Protein AF-A0A0G1TH80-F1 (afdb_monomer)

Solvent-accessible surface area (backbone atoms only — not comparable to full-atom values): 8002 Å² total; per-residue (Å²): 112,68,64,60,54,50,52,51,60,77,39,42,67,62,55,50,50,51,50,53,53,51,49,53,50,52,52,50,50,44,53,54,51,48,51,40,54,69,73,63,42,93,62,44,66,66,45,33,55,50,11,53,50,26,40,54,51,18,51,54,43,46,56,58,58,46,47,45,59,54,33,56,75,72,70,56,86,52,72,67,44,53,51,49,53,75,45,31,64,62,50,50,45,48,22,39,55,25,39,50,38,13,43,43,51,66,39,52,70,84,39,62,95,48,56,86,78,52,64,67,70,55,48,53,49,49,55,50,49,54,55,39,48,56,53,42,58,61,67,34,74,77,44,63,79,75,110

Secondary structure (DSSP, 8-state):
-HHHHHHHHHTHHHHHHHHHHHHHHHHHHHHHHHHHHHHT-TTHHHHHHHHHHHHHHHHHHHHHHHHHHHHHHTT---HHHHHHHHHHHHHHHHHHHHHHHHHIIIIITT-GGGTTTS-HHHHHHHHHHHHHHHHHHHTSHHHHTT-

Structure (mmCIF, N/CA/C/O backbone):
data_AF-A0A0G1TH80-F1
#
_entry.id   AF-A0A0G1TH80-F1
#
loop_
_atom_site.group_PDB
_atom_site.id
_atom_site.type_symbol
_atom_site.label_atom_id
_atom_site.label_alt_id
_atom_site.label_comp_id
_atom_site.label_asym_id
_atom_site.label_entity_id
_atom_site.label_seq_id
_atom_site.pdbx_PDB_ins_code
_atom_site.Cartn_x
_atom_site.Cartn_y
_atom_site.Cartn_z
_atom_site.occupancy
_atom_site.B_iso_or_equiv
_atom_site.auth_seq_id
_atom_site.auth_comp_id
_atom_site.auth_asym_id
_atom_site.auth_atom_id
_atom_site.pdbx_PDB_model_num
ATOM 1 N N . MET A 1 1 ? -25.069 3.910 12.073 1.00 63.81 1 MET A N 1
ATOM 2 C CA . MET A 1 1 ? -23.598 3.703 12.154 1.00 63.81 1 MET A CA 1
ATOM 3 C C . MET A 1 1 ? -23.215 2.652 13.195 1.00 63.81 1 MET A C 1
ATOM 5 O O . MET A 1 1 ? -22.230 1.946 13.002 1.00 63.81 1 MET A O 1
ATOM 9 N N . ASP A 1 2 ? -24.003 2.517 14.261 1.00 80.38 2 ASP A N 1
ATOM 10 C CA . ASP A 1 2 ? -23.794 1.518 15.314 1.00 80.38 2 ASP A CA 1
ATOM 11 C C . ASP A 1 2 ? -23.883 0.078 14.803 1.00 80.38 2 ASP A C 1
ATOM 13 O O . ASP A 1 2 ? -23.069 -0.757 15.197 1.00 80.38 2 ASP A O 1
ATOM 17 N N . ASP A 1 3 ? -24.777 -0.186 13.850 1.00 85.00 3 ASP A N 1
ATOM 18 C CA . ASP A 1 3 ? -24.918 -1.512 13.240 1.00 85.00 3 ASP A CA 1
ATOM 19 C C . ASP A 1 3 ? -23.695 -1.895 12.407 1.00 85.00 3 ASP A C 1
ATOM 21 O O . ASP A 1 3 ? -23.184 -3.001 12.537 1.00 85.00 3 ASP A O 1
ATOM 25 N N . LEU A 1 4 ? -23.145 -0.959 11.624 1.00 83.19 4 LEU A N 1
ATOM 26 C CA . LEU A 1 4 ? -21.946 -1.200 10.813 1.00 83.19 4 LEU A CA 1
ATOM 27 C C . LEU A 1 4 ? -20.729 -1.500 11.697 1.00 83.19 4 LEU A C 1
ATOM 29 O O . LEU A 1 4 ? -19.961 -2.418 11.414 1.00 83.19 4 LEU A O 1
ATOM 33 N N . PHE A 1 5 ? -20.586 -0.774 12.808 1.00 85.12 5 PHE A N 1
ATOM 34 C CA . PHE A 1 5 ? -19.546 -1.035 13.800 1.00 85.12 5 PHE A CA 1
ATOM 35 C C . PHE A 1 5 ? -19.702 -2.423 14.443 1.00 85.12 5 PHE A C 1
ATOM 37 O O . PHE A 1 5 ? -18.729 -3.174 14.524 1.00 85.12 5 PHE A O 1
ATOM 44 N N . ARG A 1 6 ? -20.925 -2.802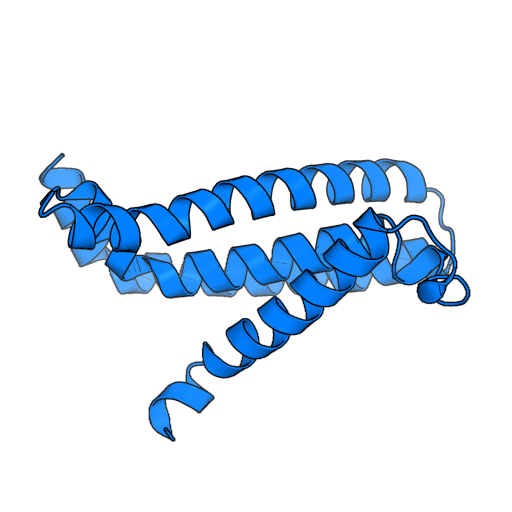 14.843 1.00 87.50 6 ARG A N 1
ATOM 45 C CA . ARG A 1 6 ? -21.221 -4.127 15.414 1.00 87.50 6 ARG A CA 1
ATOM 46 C C . ARG A 1 6 ? -20.957 -5.256 14.418 1.00 87.50 6 ARG A C 1
ATOM 48 O O . ARG A 1 6 ? -20.270 -6.213 14.768 1.00 87.50 6 ARG A O 1
ATOM 55 N N . ILE A 1 7 ? -21.435 -5.126 13.180 1.00 87.81 7 ILE A N 1
ATOM 56 C CA . ILE A 1 7 ? -21.242 -6.114 12.107 1.00 87.81 7 ILE A CA 1
ATOM 57 C C . ILE A 1 7 ? -19.754 -6.305 11.814 1.00 87.81 7 ILE A C 1
ATOM 59 O O . ILE A 1 7 ? -19.290 -7.442 11.706 1.00 87.81 7 ILE A O 1
ATOM 63 N N . ALA A 1 8 ? -18.994 -5.214 11.708 1.00 84.94 8 ALA A N 1
ATOM 64 C CA . ALA A 1 8 ? -17.575 -5.287 11.391 1.00 84.94 8 ALA A CA 1
ATOM 65 C C . ALA A 1 8 ? -16.746 -5.907 12.529 1.00 84.94 8 ALA A C 1
ATOM 67 O O . ALA A 1 8 ? -15.802 -6.649 12.262 1.00 84.94 8 ALA A O 1
ATOM 68 N N . ILE A 1 9 ? -17.116 -5.673 13.792 1.00 88.19 9 ILE A N 1
ATOM 69 C CA . ILE A 1 9 ? -16.490 -6.348 14.939 1.00 88.19 9 ILE A CA 1
ATOM 70 C C . ILE A 1 9 ? -16.845 -7.835 14.963 1.00 88.19 9 ILE A C 1
ATOM 72 O O . ILE A 1 9 ? -15.950 -8.667 15.128 1.00 88.19 9 ILE A O 1
ATOM 76 N N . ALA A 1 10 ? -18.120 -8.177 14.765 1.00 91.06 10 ALA A N 1
ATOM 77 C CA . ALA A 1 10 ? -18.582 -9.563 14.747 1.00 91.06 10 ALA A CA 1
ATOM 78 C C . ALA A 1 10 ? -17.898 -10.381 13.637 1.00 91.06 10 ALA A C 1
ATOM 80 O O . ALA A 1 10 ? -17.554 -11.541 13.837 1.00 91.06 10 ALA A O 1
ATOM 81 N N . ASN A 1 11 ? -17.630 -9.755 12.488 1.00 92.81 11 ASN A N 1
ATOM 82 C CA . ASN A 1 11 ? -16.998 -10.392 11.333 1.00 92.81 11 ASN A CA 1
ATOM 83 C C . ASN A 1 11 ? -15.496 -10.091 11.202 1.00 92.81 11 ASN A C 1
ATOM 85 O O . ASN A 1 11 ? -14.928 -10.311 10.131 1.00 92.81 11 ASN A O 1
ATOM 89 N N . ARG A 1 12 ? -14.826 -9.621 12.265 1.00 90.00 12 ARG A N 1
ATOM 90 C CA . ARG A 1 12 ? -13.417 -9.189 12.196 1.00 90.00 12 ARG A CA 1
ATOM 91 C C . ARG A 1 12 ? -12.494 -10.231 11.559 1.00 90.00 12 ARG A C 1
ATOM 93 O O . ARG A 1 12 ? -11.658 -9.867 10.744 1.00 90.00 12 ARG A O 1
ATOM 100 N N . GLY A 1 13 ? -12.673 -11.513 11.896 1.00 89.50 13 GLY A N 1
ATOM 101 C CA . GLY A 1 13 ? -11.848 -12.608 11.376 1.00 89.50 13 GLY A CA 1
ATOM 102 C C . GLY A 1 13 ? -11.994 -12.756 9.865 1.00 89.50 13 GLY A C 1
ATOM 103 O O . GLY A 1 13 ? -11.004 -12.716 9.148 1.00 89.50 13 GLY A O 1
ATOM 104 N N . ARG A 1 14 ? -13.237 -12.772 9.368 1.00 92.81 14 ARG A N 1
ATOM 105 C CA . ARG A 1 14 ? -13.529 -12.849 7.928 1.00 92.81 14 ARG A CA 1
ATOM 106 C C . ARG A 1 14 ? -12.962 -11.662 7.151 1.00 92.81 14 ARG A C 1
ATOM 108 O O . ARG A 1 14 ? -12.437 -11.844 6.061 1.00 92.81 14 ARG A O 1
ATOM 115 N N . ILE A 1 15 ? -13.046 -10.453 7.712 1.00 92.31 15 ILE A N 1
ATOM 116 C CA . ILE A 1 15 ? -12.477 -9.246 7.091 1.00 92.31 15 ILE A CA 1
ATOM 117 C C . ILE A 1 15 ? -10.948 -9.357 7.016 1.00 92.31 15 ILE A C 1
ATOM 119 O O . ILE A 1 15 ? -10.348 -9.023 5.999 1.00 92.31 15 ILE A O 1
ATOM 123 N N . ILE A 1 16 ? -10.311 -9.853 8.076 1.00 92.50 16 ILE A N 1
ATOM 124 C CA . ILE A 1 16 ? -8.864 -10.093 8.113 1.00 92.50 16 ILE A CA 1
ATOM 125 C C . ILE A 1 16 ? -8.451 -11.140 7.075 1.00 92.50 16 ILE A C 1
ATOM 127 O O . ILE A 1 16 ? -7.469 -10.941 6.361 1.00 92.50 16 ILE A O 1
ATOM 131 N N . ASP A 1 17 ? -9.198 -12.233 6.961 1.00 92.25 17 ASP A N 1
ATOM 132 C CA . ASP A 1 17 ? -8.906 -13.280 5.985 1.00 92.25 17 ASP A CA 1
ATOM 133 C C . ASP A 1 17 ? -9.094 -12.775 4.552 1.00 92.25 17 ASP A C 1
ATOM 135 O O . ASP A 1 17 ? -8.257 -13.049 3.693 1.00 92.25 17 ASP A O 1
ATOM 139 N N . PHE A 1 18 ? -10.113 -11.945 4.305 1.00 94.88 18 PHE A N 1
ATOM 140 C CA . PHE A 1 18 ? -10.267 -11.233 3.037 1.00 94.88 18 PHE A CA 1
ATOM 141 C C . PHE A 1 18 ? -9.023 -10.398 2.699 1.00 94.88 18 PHE A C 1
ATOM 143 O O . PHE A 1 18 ? -8.508 -10.493 1.586 1.00 94.88 18 PHE A O 1
ATOM 150 N N . PHE A 1 19 ? -8.487 -9.636 3.659 1.00 93.69 19 PHE A N 1
ATOM 151 C CA . PHE A 1 19 ? -7.244 -8.886 3.462 1.00 93.69 19 PHE A CA 1
ATOM 152 C C . PHE A 1 19 ? -6.063 -9.797 3.104 1.00 93.69 19 PHE A C 1
ATOM 154 O O . PHE A 1 19 ? -5.308 -9.473 2.194 1.00 93.69 19 PHE A O 1
ATOM 161 N N . LYS A 1 20 ? -5.908 -10.950 3.763 1.00 92.94 20 LYS A N 1
ATOM 162 C CA . LYS A 1 20 ? -4.822 -11.900 3.459 1.00 92.94 20 LYS A CA 1
ATOM 163 C C . LYS A 1 20 ? -4.913 -12.441 2.032 1.00 92.94 20 LYS A C 1
ATOM 165 O O . LYS A 1 20 ? -3.909 -12.449 1.323 1.00 92.94 20 LYS A O 1
ATOM 170 N N . TRP A 1 21 ? -6.108 -12.844 1.600 1.00 95.50 21 TRP A N 1
ATOM 171 C CA . TRP A 1 21 ? -6.347 -13.276 0.219 1.00 95.50 21 TRP A CA 1
ATOM 172 C C . TRP A 1 21 ? -6.064 -12.158 -0.780 1.00 95.50 21 TRP A C 1
ATOM 174 O O . TRP A 1 21 ? -5.411 -12.381 -1.799 1.00 95.50 21 TRP A O 1
ATOM 184 N N . PHE A 1 22 ? -6.489 -10.940 -0.455 1.00 94.81 22 PHE A N 1
ATOM 185 C CA . PHE A 1 22 ? -6.208 -9.763 -1.259 1.00 94.81 22 PHE A CA 1
ATOM 186 C C . PHE A 1 22 ? -4.701 -9.476 -1.375 1.00 94.81 22 PHE A C 1
ATOM 188 O O . PHE A 1 22 ? -4.219 -9.151 -2.458 1.00 94.81 22 PHE A O 1
ATOM 195 N N . TYR A 1 23 ? -3.925 -9.655 -0.302 1.00 94.94 23 TYR A N 1
ATOM 196 C CA . TYR A 1 23 ? -2.466 -9.503 -0.346 1.00 94.94 23 TYR A CA 1
ATOM 197 C C . TYR A 1 23 ? -1.807 -10.541 -1.234 1.00 94.94 23 TYR A C 1
ATOM 199 O O . TYR A 1 23 ? -0.932 -10.194 -2.022 1.00 94.94 23 TYR A O 1
ATOM 207 N N . LEU A 1 24 ? -2.240 -11.797 -1.127 1.00 95.19 24 LEU A N 1
ATOM 208 C CA . LEU A 1 24 ? -1.737 -12.872 -1.970 1.00 95.19 24 LEU A CA 1
ATOM 209 C C . LEU A 1 24 ? -1.995 -12.558 -3.447 1.00 95.19 24 LEU A C 1
ATOM 211 O O . LEU A 1 24 ? -1.083 -12.669 -4.261 1.00 95.19 24 LEU A O 1
ATOM 215 N N . LEU A 1 25 ? -3.194 -12.073 -3.777 1.00 95.62 25 LEU A N 1
ATOM 216 C CA . LEU A 1 25 ? -3.518 -11.616 -5.125 1.00 95.62 25 LEU A CA 1
ATOM 217 C C . LEU A 1 25 ? -2.606 -10.466 -5.579 1.00 95.62 25 LEU A C 1
ATOM 219 O O . LEU A 1 25 ? -2.045 -10.540 -6.669 1.00 95.62 25 LEU A O 1
ATOM 223 N N . LEU A 1 26 ? -2.413 -9.428 -4.759 1.00 94.25 26 LEU A N 1
ATOM 224 C CA . LEU A 1 26 ? -1.530 -8.306 -5.104 1.00 94.25 26 LEU A CA 1
ATOM 225 C C . LEU A 1 26 ? -0.085 -8.754 -5.344 1.00 94.25 26 LEU A C 1
ATOM 227 O O . LEU A 1 26 ? 0.539 -8.299 -6.299 1.00 94.25 26 LEU A O 1
ATOM 231 N N . VAL A 1 27 ? 0.438 -9.660 -4.515 1.00 95.31 27 VAL A N 1
ATOM 232 C CA . VAL A 1 27 ? 1.783 -10.224 -4.691 1.00 95.31 27 VAL A CA 1
ATOM 233 C C . VAL A 1 27 ? 1.868 -11.028 -5.988 1.00 95.31 27 VAL A C 1
ATOM 235 O O . VAL A 1 27 ? 2.836 -10.877 -6.728 1.00 95.31 27 VAL A O 1
ATOM 238 N N . LEU A 1 28 ? 0.855 -11.833 -6.317 1.00 95.12 28 LEU A N 1
ATOM 239 C CA . LEU A 1 28 ? 0.822 -12.558 -7.588 1.00 95.12 28 LEU A CA 1
ATOM 240 C C . LEU A 1 28 ? 0.821 -11.605 -8.785 1.00 95.12 28 LEU A C 1
ATOM 242 O O . LEU A 1 28 ? 1.605 -11.802 -9.712 1.00 95.12 28 LEU A O 1
ATOM 246 N N . ILE A 1 29 ? -0.001 -10.550 -8.758 1.00 93.19 29 ILE A N 1
ATOM 247 C CA . ILE A 1 29 ? -0.022 -9.571 -9.849 1.00 93.19 29 ILE A CA 1
ATOM 248 C C . ILE A 1 29 ? 1.327 -8.855 -9.945 1.00 93.19 29 ILE A C 1
ATOM 250 O O . ILE A 1 29 ? 1.840 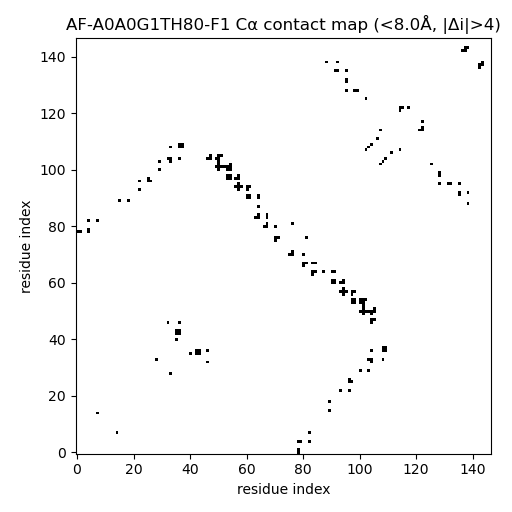-8.688 -11.047 1.00 93.19 29 ILE A O 1
ATOM 254 N N . LEU A 1 30 ? 1.938 -8.485 -8.817 1.00 94.12 30 LEU A N 1
ATOM 255 C CA . LEU A 1 30 ? 3.267 -7.878 -8.785 1.00 94.12 30 LEU A CA 1
ATOM 256 C C . LEU A 1 30 ? 4.317 -8.764 -9.468 1.00 94.12 30 LEU A C 1
ATOM 258 O O . LEU A 1 30 ? 5.101 -8.266 -10.272 1.00 94.12 30 LEU A O 1
ATOM 262 N N . LEU A 1 31 ? 4.323 -10.067 -9.175 1.00 93.94 31 LEU A N 1
ATOM 263 C CA . LEU A 1 31 ? 5.273 -11.016 -9.758 1.00 93.94 31 LEU A CA 1
ATOM 264 C C . LEU A 1 31 ? 5.029 -11.220 -11.260 1.00 93.94 31 LEU A C 1
ATOM 266 O O . LEU A 1 31 ? 5.967 -11.135 -12.053 1.00 93.94 31 LEU A O 1
ATOM 270 N N . VAL A 1 32 ? 3.776 -11.451 -11.663 1.00 92.06 32 VAL A N 1
ATOM 271 C CA . VAL A 1 32 ? 3.409 -11.692 -13.068 1.00 92.06 32 VAL A CA 1
ATOM 272 C C . VAL A 1 32 ? 3.612 -10.435 -13.914 1.00 92.06 32 VAL A C 1
ATOM 274 O O . VAL A 1 32 ? 4.267 -10.489 -14.955 1.00 92.06 32 VAL A O 1
ATOM 277 N N . GLY A 1 33 ? 3.106 -9.290 -13.457 1.00 90.50 33 GLY A N 1
ATOM 278 C CA . GLY A 1 33 ? 3.266 -8.018 -14.157 1.00 90.50 33 GLY A CA 1
ATOM 279 C C . GLY A 1 33 ? 4.712 -7.530 -14.139 1.00 90.50 33 GLY A C 1
ATOM 280 O O . GLY A 1 33 ? 5.199 -7.033 -15.149 1.00 90.50 33 GLY A O 1
ATOM 281 N N . GLY A 1 34 ? 5.448 -7.758 -13.048 1.00 89.81 34 GLY A N 1
ATOM 282 C CA . GLY A 1 34 ? 6.874 -7.446 -12.976 1.00 89.81 34 GLY A CA 1
ATOM 283 C C . GLY A 1 34 ? 7.699 -8.240 -13.990 1.00 89.81 34 GLY A C 1
ATOM 284 O O . GLY A 1 34 ? 8.534 -7.662 -14.685 1.00 89.81 34 GLY A O 1
ATOM 285 N N . ARG A 1 35 ? 7.407 -9.540 -14.148 1.00 90.75 35 ARG A N 1
ATOM 286 C CA . ARG A 1 35 ? 7.982 -10.376 -15.212 1.00 90.75 35 ARG A CA 1
ATOM 287 C C . ARG A 1 35 ? 7.668 -9.802 -16.594 1.00 90.75 35 ARG A C 1
ATOM 289 O O . ARG A 1 35 ? 8.578 -9.660 -17.402 1.00 90.75 35 ARG A O 1
ATOM 296 N N . SER A 1 36 ? 6.410 -9.452 -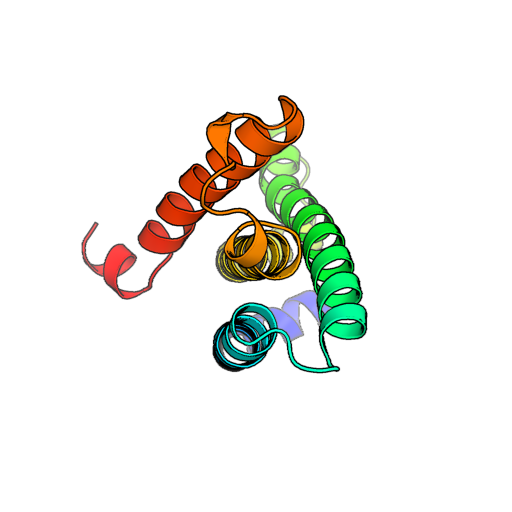16.852 1.00 88.94 36 SER A N 1
ATOM 297 C CA . SER A 1 36 ? 5.990 -8.930 -18.157 1.00 88.94 36 SER A CA 1
ATOM 298 C C . SER A 1 36 ? 6.678 -7.606 -18.520 1.00 88.94 36 SER A C 1
ATOM 300 O O . SER A 1 36 ? 7.142 -7.424 -19.645 1.00 88.94 36 SER A O 1
ATOM 302 N N . ILE A 1 37 ? 6.851 -6.710 -17.542 1.00 86.62 37 ILE A N 1
ATOM 303 C CA . ILE A 1 37 ? 7.594 -5.452 -17.715 1.00 86.62 37 ILE A CA 1
ATOM 304 C C . ILE A 1 37 ? 9.078 -5.713 -17.990 1.00 86.62 37 ILE A C 1
ATOM 306 O O . ILE A 1 37 ? 9.666 -5.047 -18.840 1.00 86.62 37 ILE A O 1
ATOM 310 N N . TYR A 1 38 ? 9.685 -6.679 -17.296 1.00 86.94 38 TYR A N 1
ATOM 311 C CA . TYR A 1 38 ? 11.093 -7.025 -17.484 1.00 86.94 38 TYR A CA 1
ATOM 312 C C . TYR A 1 38 ? 11.381 -7.543 -18.903 1.00 86.94 38 TYR A C 1
ATOM 314 O O . TYR A 1 38 ? 12.353 -7.115 -19.523 1.00 86.94 38 TYR A O 1
ATOM 322 N N . PHE A 1 39 ? 10.510 -8.404 -19.440 1.00 86.69 39 PHE A N 1
ATOM 323 C CA . PHE A 1 39 ? 10.636 -8.943 -20.802 1.00 86.69 39 PHE A CA 1
ATOM 324 C C . PHE A 1 39 ? 10.079 -8.021 -21.899 1.00 86.69 39 PHE A C 1
ATOM 326 O O . PHE A 1 39 ? 10.248 -8.318 -23.078 1.00 86.69 39 PHE A O 1
ATOM 333 N N . ARG A 1 40 ? 9.512 -6.863 -21.524 1.00 79.25 40 ARG A N 1
ATOM 334 C CA . ARG A 1 40 ? 8.922 -5.860 -22.429 1.00 79.25 40 ARG A CA 1
ATOM 335 C C . ARG A 1 40 ? 7.823 -6.427 -23.332 1.00 79.25 40 ARG A C 1
ATOM 337 O O . ARG A 1 40 ? 7.760 -6.095 -24.515 1.00 79.25 40 ARG A O 1
ATOM 344 N N . ASP A 1 41 ? 6.945 -7.250 -22.767 1.00 78.69 41 ASP A N 1
ATOM 345 C CA . ASP A 1 41 ? 5.794 -7.769 -23.507 1.00 78.69 41 ASP A CA 1
ATOM 346 C C . ASP A 1 41 ? 4.810 -6.637 -23.879 1.00 78.69 41 ASP A C 1
ATOM 348 O O . ASP A 1 41 ? 4.798 -5.559 -23.274 1.00 78.69 41 ASP A O 1
ATOM 352 N N . GLU A 1 42 ? 3.904 -6.905 -24.825 1.00 72.00 42 GLU A N 1
ATOM 353 C CA . GLU A 1 42 ? 2.880 -5.959 -25.317 1.00 72.00 42 GLU A CA 1
ATOM 354 C C . GLU A 1 42 ? 1.975 -5.369 -24.212 1.00 72.00 42 GLU A C 1
ATOM 356 O O . GLU A 1 42 ? 1.345 -4.326 -24.395 1.00 72.00 42 GLU A O 1
ATOM 361 N N . GLN A 1 43 ? 1.936 -5.990 -23.028 1.00 71.75 43 GLN A N 1
ATOM 362 C CA . GLN A 1 43 ? 1.142 -5.550 -21.875 1.00 71.75 43 GLN A CA 1
ATOM 363 C C . GLN A 1 43 ? 1.756 -4.380 -21.087 1.00 71.75 43 GLN A C 1
ATOM 365 O O . GLN A 1 43 ? 1.230 -3.983 -20.046 1.00 71.75 43 GLN A O 1
ATOM 370 N N . PHE A 1 44 ? 2.843 -3.783 -21.567 1.00 72.62 44 PHE A N 1
ATOM 371 C CA . PHE A 1 44 ? 3.532 -2.702 -20.869 1.00 72.62 44 PHE A CA 1
ATOM 372 C C . PHE A 1 44 ? 2.630 -1.493 -20.529 1.00 72.62 44 PHE A C 1
ATOM 374 O O . PHE A 1 44 ? 2.585 -1.039 -19.383 1.00 72.62 44 PHE A O 1
ATOM 381 N N . THR A 1 45 ? 1.867 -0.988 -21.502 1.00 79.38 45 THR A N 1
ATOM 382 C CA . THR A 1 45 ? 1.007 0.200 -21.339 1.00 79.38 45 THR A CA 1
ATOM 383 C C . THR A 1 45 ? -0.100 0.034 -20.285 1.00 79.38 45 THR A C 1
ATOM 385 O O . THR A 1 45 ? -0.224 0.911 -19.421 1.00 79.38 45 THR A O 1
ATOM 388 N N . PRO A 1 46 ? -0.909 -1.047 -20.289 1.00 87.19 46 PRO A N 1
ATOM 389 C CA . PRO A 1 46 ? -1.933 -1.229 -19.259 1.00 87.19 46 PRO A CA 1
ATOM 390 C C . PRO A 1 46 ? -1.333 -1.435 -17.859 1.00 87.19 46 PRO A C 1
ATOM 392 O O . PRO A 1 46 ? -1.883 -0.922 -16.881 1.00 87.19 46 PRO A O 1
ATOM 395 N N . LEU A 1 47 ? -0.179 -2.103 -17.744 1.00 89.25 47 LEU A N 1
ATOM 396 C CA . LEU A 1 47 ? 0.503 -2.289 -16.457 1.00 89.25 47 LEU A CA 1
ATOM 397 C C . LEU A 1 47 ? 1.004 -0.963 -15.877 1.00 89.25 47 LEU A C 1
ATOM 399 O O . LEU A 1 47 ? 0.861 -0.726 -14.676 1.00 89.25 47 LEU A O 1
ATOM 403 N N . TYR A 1 48 ? 1.510 -0.058 -16.717 1.00 90.12 48 TYR A N 1
ATOM 404 C CA . TYR A 1 48 ? 1.886 1.285 -16.282 1.00 90.12 48 TYR A CA 1
ATOM 405 C C . TYR A 1 48 ? 0.693 2.048 -15.686 1.00 90.12 48 TYR A C 1
ATOM 407 O O . TYR A 1 48 ? 0.786 2.581 -14.577 1.00 90.12 48 TYR A O 1
ATOM 415 N N . GLN A 1 49 ? -0.452 2.071 -16.382 1.00 92.81 49 GLN A N 1
ATOM 416 C CA . GLN A 1 49 ? -1.659 2.750 -15.890 1.00 92.81 49 GLN A CA 1
ATOM 417 C C . GLN A 1 49 ? -2.138 2.162 -14.562 1.00 92.81 49 GLN A C 1
ATOM 419 O O . GLN A 1 49 ? -2.495 2.902 -13.640 1.00 92.81 49 GLN A O 1
ATOM 424 N N . TRP A 1 50 ? -2.099 0.838 -14.435 1.00 94.00 50 TRP A N 1
ATOM 425 C CA . TRP A 1 50 ? -2.432 0.166 -13.187 1.00 94.00 50 TRP A CA 1
ATOM 426 C C . TRP A 1 50 ? -1.459 0.538 -12.059 1.00 94.00 50 TRP A C 1
ATOM 428 O O . TRP A 1 50 ? -1.893 0.831 -10.943 1.00 94.00 50 TRP A O 1
ATOM 438 N N . GLY A 1 51 ? -0.163 0.657 -12.358 1.00 95.12 51 GLY A N 1
ATOM 439 C CA . GLY A 1 51 ? 0.846 1.175 -11.433 1.00 95.12 51 GLY A CA 1
ATOM 440 C C . GLY A 1 51 ? 0.539 2.595 -10.941 1.00 95.12 51 GLY A C 1
ATOM 441 O O . GLY A 1 51 ? 0.652 2.875 -9.746 1.00 95.12 51 GLY A O 1
ATOM 442 N N . VAL A 1 52 ? 0.085 3.501 -11.814 1.00 95.75 52 VAL A N 1
ATOM 443 C CA . VAL A 1 52 ? -0.341 4.863 -11.424 1.00 95.75 52 VAL A CA 1
ATOM 444 C C . VAL A 1 52 ? -1.534 4.815 -10.465 1.00 95.75 52 VAL A C 1
ATOM 446 O O . VAL A 1 52 ? -1.530 5.502 -9.439 1.00 95.75 52 VAL A O 1
ATOM 449 N N . TRP A 1 53 ? -2.537 3.985 -10.756 1.00 97.31 53 TRP A N 1
ATOM 450 C CA . TRP A 1 53 ? -3.687 3.795 -9.869 1.00 97.31 53 TRP A CA 1
ATOM 451 C C . TRP A 1 53 ? -3.286 3.236 -8.508 1.00 97.31 53 TRP A C 1
ATOM 453 O O . TRP A 1 53 ? -3.753 3.747 -7.489 1.00 97.31 53 TRP A O 1
ATOM 463 N N . CYS A 1 54 ? -2.368 2.270 -8.470 1.00 97.44 54 CYS A N 1
ATOM 464 C CA . CYS A 1 54 ? -1.820 1.744 -7.222 1.00 97.44 54 CYS A CA 1
ATOM 465 C C . CYS A 1 54 ? -1.202 2.857 -6.365 1.00 97.44 54 CYS A C 1
ATOM 467 O O . CYS A 1 54 ? -1.464 2.918 -5.167 1.00 97.44 54 CYS A O 1
ATOM 469 N N . GLY A 1 55 ? -0.464 3.794 -6.970 1.00 97.00 55 GLY A N 1
ATOM 470 C CA . GLY A 1 55 ? 0.116 4.934 -6.250 1.00 97.00 55 GLY A CA 1
ATOM 471 C C . GLY A 1 55 ? -0.945 5.848 -5.631 1.00 97.00 55 GLY A C 1
ATOM 472 O O . GLY A 1 55 ? -0.837 6.241 -4.468 1.00 97.00 55 GLY A O 1
ATOM 473 N N . ARG A 1 56 ? -2.023 6.133 -6.372 1.00 98.00 56 ARG A N 1
ATOM 474 C CA . ARG A 1 56 ? -3.158 6.932 -5.874 1.00 98.00 56 ARG A CA 1
ATOM 475 C C . ARG A 1 56 ? -3.878 6.236 -4.721 1.00 98.00 56 ARG A C 1
ATOM 477 O O . ARG A 1 56 ? -4.163 6.869 -3.707 1.00 98.00 56 ARG A O 1
ATOM 484 N N . ILE A 1 57 ? -4.139 4.936 -4.857 1.00 98.06 57 ILE A N 1
ATOM 485 C CA . ILE A 1 57 ? -4.791 4.133 -3.816 1.00 98.06 57 ILE A CA 1
ATOM 486 C C . ILE A 1 57 ? -3.910 4.076 -2.563 1.00 98.06 57 ILE A C 1
ATOM 488 O O . ILE A 1 57 ? -4.413 4.309 -1.465 1.00 98.06 57 ILE A O 1
ATOM 492 N N . ALA A 1 58 ? -2.601 3.847 -2.711 1.00 97.88 58 ALA A N 1
ATOM 493 C CA . ALA A 1 58 ? -1.658 3.840 -1.594 1.00 97.88 58 ALA A CA 1
ATOM 494 C C . ALA A 1 58 ? -1.699 5.156 -0.806 1.00 97.88 58 ALA A C 1
ATOM 496 O O . ALA A 1 58 ? -1.765 5.126 0.421 1.00 97.88 58 ALA A O 1
ATOM 497 N N . LEU A 1 59 ? -1.726 6.301 -1.497 1.00 97.38 59 LEU A N 1
ATOM 498 C CA . LEU A 1 59 ? -1.809 7.616 -0.862 1.00 97.38 59 LEU A CA 1
ATOM 499 C C . LEU A 1 59 ? -3.119 7.801 -0.084 1.00 97.38 59 LEU A C 1
ATOM 501 O O . LEU A 1 59 ? -3.097 8.238 1.066 1.00 97.38 59 LEU A O 1
ATOM 505 N N . VAL A 1 60 ? -4.258 7.436 -0.680 1.00 98.06 60 VAL A N 1
ATOM 506 C CA . VAL A 1 60 ? -5.568 7.520 -0.012 1.00 98.06 60 VAL A CA 1
ATOM 507 C C . VAL A 1 60 ? -5.593 6.642 1.238 1.00 98.06 60 VAL A C 1
ATOM 509 O O . VAL A 1 60 ? -5.972 7.105 2.315 1.00 98.06 60 VAL A O 1
ATOM 512 N N . LE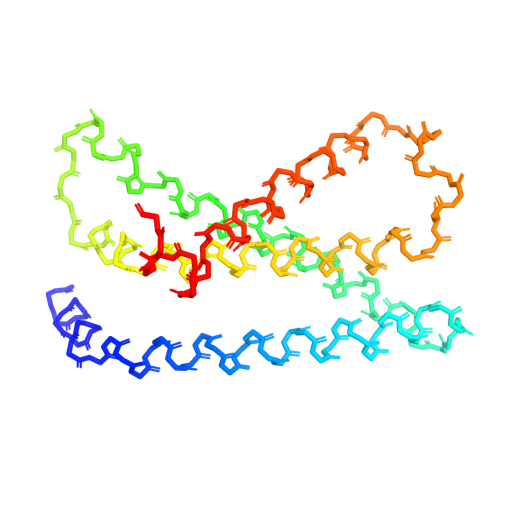U A 1 61 ? -5.145 5.390 1.123 1.00 97.44 61 LEU A N 1
ATOM 513 C CA . LEU A 1 61 ? -5.071 4.471 2.255 1.00 97.44 61 LEU A CA 1
ATOM 514 C C . LEU A 1 61 ? -4.108 4.987 3.331 1.00 97.44 61 LEU A C 1
ATOM 516 O O . LEU A 1 61 ? -4.437 4.919 4.514 1.00 97.44 61 LEU A O 1
ATOM 520 N N . TYR A 1 62 ? -2.970 5.567 2.945 1.00 96.50 62 TYR A N 1
ATOM 521 C CA . TYR A 1 62 ? -2.021 6.169 3.877 1.00 96.50 62 TYR A CA 1
ATOM 522 C C . TYR A 1 62 ? -2.680 7.293 4.680 1.00 96.50 62 TYR A C 1
ATOM 524 O O . TYR A 1 62 ? -2.672 7.243 5.911 1.00 96.50 62 TYR A O 1
ATOM 532 N N . CYS A 1 63 ? -3.364 8.230 4.017 1.00 96.88 63 CYS A N 1
ATOM 533 C CA . CYS A 1 63 ? -4.134 9.276 4.691 1.00 96.88 63 CYS A CA 1
ATOM 534 C C . CYS A 1 63 ? -5.161 8.689 5.672 1.00 96.88 63 CYS A C 1
ATOM 536 O O . CYS A 1 63 ? -5.238 9.135 6.816 1.00 96.88 63 CYS A O 1
ATOM 538 N N . ILE A 1 64 ? -5.888 7.636 5.278 1.00 96.19 64 ILE A N 1
ATOM 539 C CA . ILE A 1 64 ? -6.848 6.943 6.153 1.00 96.19 64 ILE A CA 1
ATOM 540 C C . ILE A 1 64 ? -6.160 6.371 7.402 1.00 96.19 64 ILE A C 1
ATOM 542 O O . ILE A 1 64 ? -6.702 6.491 8.503 1.00 96.19 64 ILE A O 1
ATOM 546 N N . THR A 1 65 ? -4.957 5.795 7.281 1.00 95.12 65 THR A N 1
ATOM 547 C CA . THR A 1 65 ? -4.227 5.248 8.443 1.00 95.12 65 THR A CA 1
ATOM 548 C C . THR A 1 65 ? -3.797 6.305 9.464 1.00 95.12 65 THR A C 1
ATOM 550 O O . THR A 1 65 ? -3.651 5.974 10.646 1.00 95.12 65 THR A O 1
ATOM 553 N N . LEU A 1 66 ? -3.640 7.567 9.048 1.00 94.81 66 LEU A N 1
ATOM 554 C CA . LEU A 1 66 ? -3.255 8.679 9.923 1.00 94.81 66 LEU A CA 1
ATOM 555 C C . LEU A 1 66 ? -4.429 9.207 10.759 1.00 94.81 66 LEU A C 1
ATOM 557 O O . LEU A 1 66 ? -4.225 9.630 11.903 1.00 94.81 66 LEU A O 1
ATOM 561 N N . ILE A 1 67 ? -5.658 9.135 10.229 1.00 94.19 67 ILE A N 1
ATOM 562 C CA . ILE A 1 67 ? -6.865 9.706 10.850 1.00 94.19 67 ILE A CA 1
ATOM 563 C C . ILE A 1 67 ? -7.012 9.293 12.325 1.00 94.19 67 ILE A C 1
ATOM 565 O O . ILE A 1 67 ? -7.135 10.186 13.165 1.00 94.19 67 ILE A O 1
ATOM 569 N N . PRO A 1 68 ? -6.947 8.000 12.716 1.00 91.06 68 PRO A N 1
ATOM 570 C CA . PRO A 1 68 ? -7.159 7.604 14.109 1.00 91.06 68 PRO A CA 1
ATOM 571 C C . PRO A 1 68 ? -6.097 8.122 15.083 1.00 91.06 68 PRO A C 1
ATOM 573 O O . PRO A 1 68 ? -6.347 8.142 16.291 1.00 91.06 68 PRO A O 1
ATOM 576 N N . GLY A 1 69 ? -4.899 8.449 14.586 1.00 90.00 69 GLY A N 1
ATOM 577 C CA . GLY A 1 69 ? -3.802 9.002 15.378 1.00 90.00 69 GLY A CA 1
ATOM 578 C C . GLY A 1 69 ? -3.997 10.490 15.648 1.00 90.00 69 GLY A C 1
ATOM 579 O O . GLY A 1 69 ? -3.864 10.923 16.791 1.00 90.00 69 GLY A O 1
ATOM 580 N N . ILE A 1 70 ? -4.378 11.247 14.617 1.00 93.31 70 ILE A N 1
ATOM 581 C CA . ILE A 1 70 ? -4.666 12.683 14.721 1.00 93.31 70 ILE A CA 1
ATOM 582 C C . ILE A 1 70 ? -5.900 12.907 15.600 1.00 93.31 70 ILE A C 1
ATOM 584 O O . ILE A 1 70 ? -5.843 13.665 16.565 1.00 93.31 70 ILE A O 1
ATOM 588 N N . THR A 1 71 ? -6.996 12.189 15.340 1.00 93.50 71 THR A N 1
ATOM 589 C CA . THR A 1 71 ? -8.255 12.364 16.086 1.00 93.50 71 THR A CA 1
ATOM 590 C C . THR A 1 71 ? -8.108 12.017 17.562 1.00 93.50 71 THR A C 1
ATOM 592 O O . THR A 1 71 ? -8.659 12.715 18.409 1.00 93.50 71 THR A O 1
ATOM 595 N N . LYS A 1 72 ? -7.281 11.013 17.895 1.00 89.81 72 LYS A N 1
ATOM 596 C CA . LYS A 1 72 ? -6.938 10.691 19.288 1.00 89.81 72 LYS A CA 1
ATOM 597 C C . LYS A 1 72 ? -6.242 11.860 19.992 1.00 89.81 72 LYS A C 1
ATOM 599 O O . LYS A 1 72 ? -6.549 12.114 21.150 1.00 89.81 72 LYS A O 1
ATOM 604 N N . ARG A 1 73 ? -5.319 12.557 19.318 1.00 92.88 73 ARG A N 1
ATOM 605 C CA . ARG A 1 73 ? -4.601 13.714 19.888 1.00 92.88 73 ARG A CA 1
ATOM 606 C C . ARG A 1 73 ? -5.508 14.926 20.088 1.00 92.88 73 ARG A C 1
ATOM 608 O O . ARG A 1 73 ? -5.296 15.680 21.024 1.00 92.88 73 ARG A O 1
ATOM 615 N N . LEU A 1 74 ? -6.529 15.074 19.247 1.00 93.88 74 LEU A N 1
ATOM 616 C CA . LEU A 1 74 ? -7.529 16.140 19.349 1.00 93.88 74 LEU A CA 1
ATOM 617 C C . LEU A 1 74 ? -8.676 15.817 20.325 1.00 93.88 74 LEU A C 1
ATOM 619 O O . LEU A 1 74 ? -9.609 16.601 20.443 1.00 93.88 74 LEU A O 1
ATOM 623 N N . GLY A 1 75 ? -8.655 14.655 20.989 1.00 91.88 75 GLY A N 1
ATOM 624 C CA . GLY A 1 75 ? -9.725 14.231 21.901 1.00 91.88 75 GLY A CA 1
ATOM 625 C C . GLY A 1 75 ? -11.037 13.829 21.211 1.00 91.88 75 GLY A C 1
ATOM 626 O O . GLY A 1 75 ? -12.035 13.588 21.886 1.00 91.88 75 GLY A O 1
ATOM 627 N N . ILE A 1 76 ? -11.054 13.706 19.880 1.00 91.94 76 ILE A N 1
ATOM 628 C CA . ILE A 1 76 ? -12.261 13.393 19.108 1.00 91.94 76 ILE A CA 1
ATOM 629 C C . ILE A 1 76 ? -12.519 11.883 19.150 1.00 91.94 76 ILE A C 1
ATOM 631 O O . ILE A 1 76 ? -11.751 11.084 18.601 1.00 91.94 76 ILE A O 1
ATOM 635 N N . GLN A 1 77 ? -13.634 11.484 19.762 1.00 85.81 77 GLN A N 1
ATOM 636 C CA . GLN A 1 77 ? -14.049 10.086 19.862 1.00 85.81 77 GLN A CA 1
ATOM 637 C C . GLN A 1 77 ? -15.220 9.799 18.923 1.00 85.81 77 GLN A C 1
ATOM 639 O O . GLN A 1 77 ? -16.352 10.198 19.169 1.00 85.81 77 GLN A O 1
ATOM 644 N N . HIS A 1 78 ? -14.945 9.076 17.837 1.00 87.88 78 HIS A N 1
ATOM 645 C CA . HIS A 1 78 ? -15.965 8.672 16.874 1.00 87.88 78 HIS A CA 1
ATOM 646 C C . HIS A 1 78 ? -15.812 7.189 16.514 1.00 87.88 78 HIS A C 1
ATOM 648 O O . HIS A 1 78 ? -14.694 6.681 16.349 1.00 87.88 78 HIS A O 1
ATOM 654 N N . LYS A 1 79 ? -16.936 6.473 16.378 1.00 87.69 79 LYS A N 1
ATOM 655 C CA . LYS A 1 79 ? -16.955 5.012 16.164 1.00 87.69 79 LYS A CA 1
ATOM 656 C C . LYS A 1 79 ? -16.253 4.606 14.865 1.00 87.69 79 LYS A C 1
ATOM 658 O O . LYS A 1 79 ? -15.531 3.612 14.850 1.00 87.69 79 LYS A O 1
ATOM 663 N N . LEU A 1 80 ? -16.354 5.428 13.816 1.00 88.56 80 LEU A N 1
ATOM 664 C CA .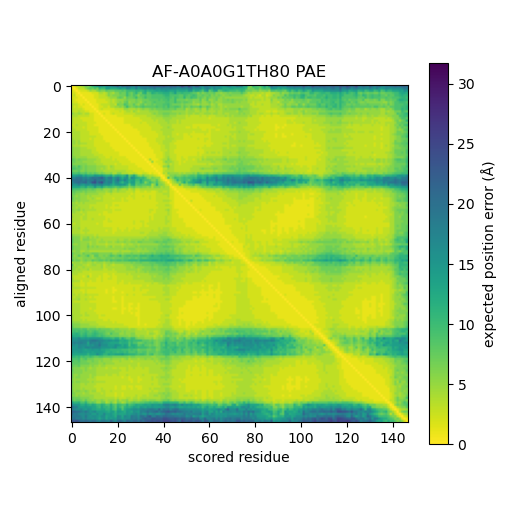 LEU A 1 80 ? -15.632 5.209 12.556 1.00 88.56 80 LEU A CA 1
ATOM 665 C C . LEU A 1 80 ? -14.105 5.197 12.748 1.00 88.56 80 LEU A C 1
ATOM 667 O O . LEU A 1 80 ? -13.424 4.328 12.217 1.00 88.56 80 LEU A O 1
ATOM 671 N N . PHE A 1 81 ? -13.553 6.112 13.552 1.00 91.00 81 PHE A N 1
ATOM 672 C CA . PHE A 1 81 ? -12.107 6.153 13.805 1.00 91.00 81 PHE A CA 1
ATOM 673 C C . PHE A 1 81 ? -11.644 4.963 14.644 1.00 91.00 81 PHE A C 1
ATOM 675 O O . PHE A 1 81 ? -10.529 4.474 14.461 1.00 91.00 81 PHE A O 1
ATOM 682 N N . SER A 1 82 ? -12.511 4.467 15.529 1.00 89.00 82 SER A N 1
ATOM 683 C CA . SER A 1 82 ? -12.271 3.229 16.275 1.00 89.00 82 SER A CA 1
ATOM 684 C C . SER A 1 82 ? -12.250 2.018 15.345 1.00 89.00 82 SER A C 1
ATOM 686 O O . SER A 1 82 ? -11.370 1.171 15.472 1.00 89.00 82 SER A O 1
ATOM 688 N N . LEU A 1 83 ? -13.143 1.974 14.353 1.00 91.00 83 LEU A N 1
ATOM 689 C CA . LEU A 1 83 ? -13.158 0.923 13.339 1.00 91.00 83 LEU A CA 1
ATOM 690 C C . LEU A 1 83 ? -11.880 0.927 12.490 1.00 91.00 83 LEU A C 1
ATOM 692 O O . LEU A 1 83 ? -11.223 -0.104 12.355 1.00 91.00 83 LEU A O 1
ATOM 696 N N . ILE A 1 84 ? -11.481 2.098 11.983 1.00 92.25 84 ILE A N 1
ATOM 697 C CA . ILE A 1 84 ? -10.229 2.249 11.228 1.00 92.25 84 ILE A CA 1
ATOM 698 C C . ILE A 1 84 ? -9.039 1.824 12.097 1.00 92.25 84 ILE A C 1
ATOM 700 O O . ILE A 1 84 ? -8.129 1.170 11.603 1.00 92.25 84 ILE A O 1
ATOM 704 N N . ARG A 1 85 ? -9.046 2.129 13.402 1.00 91.19 85 ARG A N 1
ATOM 705 C CA . ARG A 1 85 ? -7.984 1.714 14.331 1.00 91.19 85 ARG A CA 1
ATOM 706 C C . ARG A 1 85 ? -7.857 0.192 14.442 1.00 91.19 85 ARG A C 1
ATOM 708 O O . ARG A 1 85 ? -6.728 -0.289 14.463 1.00 91.19 85 ARG A O 1
ATOM 715 N N . ILE A 1 86 ? -8.972 -0.544 14.476 1.00 91.38 86 ILE A N 1
ATOM 716 C CA . ILE A 1 86 ? -8.987 -2.019 14.529 1.00 91.38 86 ILE A CA 1
ATOM 717 C C . ILE A 1 86 ? -8.310 -2.609 13.285 1.00 91.38 86 ILE A C 1
ATOM 719 O O . ILE A 1 86 ? -7.464 -3.491 13.401 1.00 91.38 86 ILE A O 1
ATOM 723 N N . PHE A 1 87 ? -8.631 -2.086 12.099 1.00 93.50 87 PHE A N 1
ATOM 724 C CA . PHE A 1 87 ? -8.094 -2.596 10.832 1.00 93.50 87 PHE A CA 1
ATOM 725 C C . PHE A 1 87 ? -6.831 -1.870 10.347 1.00 93.50 87 PHE A C 1
ATOM 727 O O . PHE A 1 87 ? -6.301 -2.207 9.290 1.00 93.50 87 PHE A O 1
ATOM 734 N N . ARG A 1 88 ? -6.301 -0.909 11.116 1.00 93.19 88 ARG A N 1
ATOM 735 C CA . ARG A 1 88 ? -5.193 -0.023 10.710 1.00 93.19 88 ARG A CA 1
ATOM 736 C C . ARG A 1 88 ? -3.974 -0.792 10.217 1.00 93.19 88 ARG A C 1
ATOM 738 O O . ARG A 1 88 ? -3.343 -0.370 9.258 1.00 93.19 88 ARG A O 1
ATOM 745 N N . ARG A 1 89 ? -3.651 -1.910 10.869 1.00 92.12 89 ARG A N 1
ATOM 746 C CA . ARG A 1 89 ? -2.528 -2.776 10.491 1.00 92.12 89 ARG A CA 1
ATOM 747 C C . ARG A 1 89 ? -2.695 -3.328 9.075 1.00 92.12 89 ARG A C 1
ATOM 749 O O . ARG A 1 89 ? -1.788 -3.212 8.263 1.00 92.12 89 ARG A O 1
ATOM 756 N N . TYR A 1 90 ? -3.870 -3.869 8.774 1.00 94.19 90 TYR A N 1
ATOM 757 C CA . TYR A 1 90 ? -4.193 -4.432 7.465 1.00 94.19 90 TYR A CA 1
ATOM 758 C C . TYR A 1 90 ? -4.229 -3.344 6.380 1.00 94.19 90 TYR A C 1
ATOM 760 O O . TYR A 1 90 ? -3.629 -3.477 5.315 1.00 94.19 90 TYR A O 1
ATOM 768 N N . ILE A 1 91 ? -4.811 -2.186 6.696 1.00 95.38 91 ILE A N 1
ATOM 769 C CA . ILE A 1 91 ? -4.762 -1.022 5.802 1.00 95.38 91 ILE A CA 1
ATOM 770 C C . ILE A 1 91 ? -3.302 -0.598 5.549 1.00 95.38 91 ILE A C 1
ATOM 772 O O . ILE A 1 91 ? -2.933 -0.356 4.407 1.00 95.38 91 ILE A O 1
ATOM 776 N N . GLY 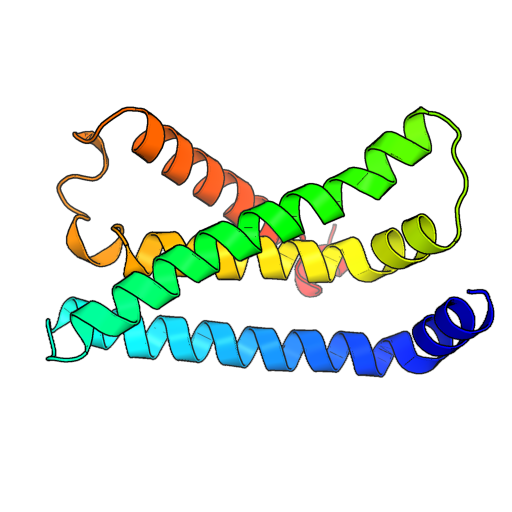A 1 92 ? -2.444 -0.580 6.574 1.00 95.50 92 GLY A N 1
ATOM 777 C CA . GLY A 1 92 ? -1.019 -0.251 6.443 1.00 95.50 92 GLY A CA 1
ATOM 778 C C . GLY A 1 92 ? -0.227 -1.239 5.578 1.00 95.50 92 GLY A C 1
ATOM 779 O O . GLY A 1 92 ? 0.562 -0.818 4.737 1.00 95.50 92 GLY A O 1
ATOM 780 N N . ILE A 1 93 ? -0.481 -2.545 5.712 1.00 95.25 93 ILE A N 1
ATOM 781 C CA . ILE A 1 93 ? 0.099 -3.563 4.818 1.00 95.25 93 ILE A CA 1
ATOM 782 C C . ILE A 1 93 ? -0.354 -3.319 3.371 1.00 95.25 93 ILE A C 1
ATOM 784 O O . ILE A 1 93 ? 0.460 -3.370 2.451 1.00 95.25 93 ILE A O 1
ATOM 788 N N . SER A 1 94 ? -1.632 -2.977 3.176 1.00 96.50 94 SER A N 1
ATOM 789 C CA . SER A 1 94 ? -2.172 -2.630 1.857 1.00 96.50 94 SER A CA 1
ATOM 790 C C . SER A 1 94 ? -1.454 -1.419 1.250 1.00 96.50 94 SER A C 1
ATOM 792 O O . SER A 1 94 ? -1.092 -1.460 0.077 1.00 96.50 94 SER A O 1
ATOM 794 N N . VAL A 1 95 ? -1.197 -0.366 2.041 1.00 97.75 95 VAL A N 1
ATOM 795 C CA . VAL A 1 95 ? -0.426 0.818 1.607 1.00 97.75 95 VAL A CA 1
ATOM 796 C C . VAL A 1 95 ? 0.930 0.399 1.052 1.00 97.75 95 VAL A C 1
ATOM 798 O O . VAL A 1 95 ? 1.284 0.814 -0.050 1.00 97.75 95 VAL A O 1
ATOM 801 N N . PHE A 1 96 ? 1.668 -0.442 1.783 1.00 97.25 96 PHE A N 1
ATOM 802 C CA . PHE A 1 96 ? 2.973 -0.919 1.334 1.00 97.25 96 PHE A CA 1
ATOM 803 C C . PHE A 1 96 ? 2.876 -1.710 0.023 1.00 97.25 96 PHE A C 1
ATOM 805 O O . PHE A 1 96 ? 3.609 -1.404 -0.913 1.00 97.25 96 PHE A O 1
ATOM 812 N N . LEU A 1 97 ? 1.958 -2.676 -0.086 1.00 97.19 97 LEU A N 1
ATOM 813 C CA . LEU A 1 97 ? 1.824 -3.502 -1.294 1.00 97.19 97 LEU A CA 1
ATOM 814 C C . LEU A 1 97 ? 1.449 -2.674 -2.529 1.00 97.19 97 LEU A C 1
ATOM 816 O O . LEU A 1 97 ? 2.023 -2.868 -3.602 1.00 97.19 97 LEU A O 1
ATOM 820 N N . PHE A 1 98 ? 0.539 -1.708 -2.386 1.00 98.12 98 PHE A N 1
ATOM 821 C CA . PHE A 1 98 ? 0.200 -0.793 -3.473 1.00 98.12 98 PHE A CA 1
ATOM 822 C C . PHE A 1 98 ? 1.361 0.140 -3.834 1.00 98.12 98 PHE A C 1
ATOM 824 O O . PHE A 1 98 ? 1.623 0.344 -5.018 1.00 98.12 98 PHE A O 1
ATOM 831 N N . ALA A 1 99 ? 2.089 0.674 -2.848 1.00 97.50 99 ALA A N 1
ATOM 832 C CA . ALA A 1 99 ? 3.258 1.520 -3.089 1.00 97.50 99 ALA A CA 1
ATOM 833 C C . ALA A 1 99 ? 4.394 0.747 -3.781 1.00 97.50 99 ALA A C 1
ATOM 835 O O . ALA A 1 99 ? 5.013 1.262 -4.712 1.00 97.50 99 ALA A O 1
ATOM 836 N N . LEU A 1 100 ? 4.629 -0.504 -3.381 1.00 96.94 100 LEU A N 1
ATOM 837 C CA . LEU A 1 100 ? 5.600 -1.393 -4.013 1.00 96.94 100 LEU A CA 1
ATOM 838 C C . LEU A 1 100 ? 5.201 -1.719 -5.453 1.00 96.94 100 LEU A C 1
ATOM 840 O O . LEU A 1 100 ? 6.046 -1.677 -6.346 1.00 96.94 100 LEU A O 1
ATOM 844 N N . THR A 1 101 ? 3.918 -1.991 -5.693 1.00 96.38 101 THR A N 1
ATOM 845 C CA . THR A 1 101 ? 3.382 -2.248 -7.038 1.00 96.38 101 THR A CA 1
ATOM 846 C C . THR A 1 101 ? 3.507 -1.022 -7.931 1.00 96.38 101 THR A C 1
ATOM 848 O O . THR A 1 101 ? 4.010 -1.121 -9.049 1.00 96.38 101 THR A O 1
ATOM 851 N N . HIS A 1 102 ? 3.147 0.152 -7.412 1.00 96.50 102 HIS A N 1
ATOM 852 C CA . HIS A 1 102 ? 3.351 1.430 -8.083 1.00 96.50 102 HIS A CA 1
ATOM 853 C C . HIS A 1 102 ? 4.816 1.629 -8.476 1.00 96.50 102 HIS A C 1
ATOM 855 O O . HIS A 1 102 ? 5.115 1.833 -9.652 1.00 96.50 102 HIS A O 1
ATOM 861 N N . ALA A 1 103 ? 5.734 1.526 -7.511 1.00 94.69 103 ALA A N 1
ATOM 862 C CA . ALA A 1 103 ? 7.156 1.709 -7.760 1.00 94.69 103 ALA A CA 1
ATOM 863 C C . ALA A 1 103 ? 7.666 0.708 -8.803 1.00 94.69 103 ALA A C 1
ATOM 865 O O . ALA A 1 103 ? 8.344 1.109 -9.747 1.00 94.69 103 ALA A O 1
ATOM 866 N N . SER A 1 104 ? 7.288 -0.565 -8.676 1.00 93.44 104 SER A N 1
ATOM 867 C CA . SER A 1 104 ? 7.697 -1.646 -9.575 1.00 93.44 104 SER A CA 1
ATOM 868 C C . SER A 1 104 ? 7.266 -1.403 -11.012 1.00 93.44 104 SER A C 1
ATOM 870 O O . SER A 1 104 ? 8.096 -1.496 -11.916 1.00 93.44 104 SER A O 1
ATOM 872 N N . PHE A 1 105 ? 5.999 -1.046 -11.221 1.00 92.69 105 PHE A N 1
ATOM 873 C CA . PHE A 1 105 ? 5.425 -0.975 -12.563 1.00 92.69 105 PHE A CA 1
ATOM 874 C C . PHE A 1 105 ? 5.708 0.349 -13.264 1.00 92.69 105 PHE A C 1
ATOM 876 O O . PHE A 1 105 ? 5.777 0.404 -14.487 1.00 92.69 105 PHE A O 1
ATOM 883 N N . VAL A 1 106 ? 5.908 1.420 -12.497 1.00 91.31 106 VAL A N 1
ATOM 884 C CA . VAL A 1 106 ? 6.202 2.737 -13.060 1.00 91.31 106 VAL A CA 1
ATOM 885 C C . VAL A 1 106 ? 7.695 2.911 -13.318 1.00 91.31 106 VAL A C 1
ATOM 887 O O . VAL A 1 106 ? 8.057 3.572 -14.292 1.00 91.31 106 VAL A O 1
ATOM 890 N N . ARG A 1 107 ? 8.580 2.384 -12.452 1.00 86.81 107 ARG A N 1
ATOM 891 C CA . ARG A 1 107 ? 9.997 2.774 -12.534 1.00 86.81 107 ARG A CA 1
ATOM 892 C C . ARG A 1 107 ? 11.041 1.774 -12.066 1.00 86.81 107 ARG A C 1
ATOM 894 O O . ARG A 1 107 ? 12.059 1.653 -12.738 1.00 86.81 107 ARG A O 1
ATOM 901 N N . LEU A 1 108 ? 10.832 1.100 -10.939 1.00 84.88 108 LEU A N 1
ATOM 902 C CA . LEU A 1 108 ? 11.859 0.298 -10.268 1.00 84.88 108 LEU A CA 1
ATOM 903 C C . LEU A 1 108 ? 12.413 -0.785 -11.203 1.00 84.88 108 LEU A C 1
ATOM 905 O O . LEU A 1 108 ? 13.622 -0.906 -11.335 1.00 84.88 108 LEU A O 1
ATOM 909 N N . ILE A 1 109 ? 11.542 -1.507 -11.914 1.00 83.81 109 ILE A N 1
ATOM 910 C CA . ILE A 1 109 ? 11.960 -2.588 -12.822 1.00 83.81 109 ILE A CA 1
ATOM 911 C C . ILE A 1 109 ? 12.610 -2.033 -14.098 1.00 83.81 109 ILE A C 1
ATOM 913 O O . ILE A 1 109 ? 13.603 -2.571 -14.576 1.00 83.81 109 ILE A O 1
ATOM 917 N N . LEU A 1 110 ? 12.076 -0.937 -14.639 1.00 79.88 110 LEU A N 1
ATOM 918 C CA . LEU A 1 110 ? 12.508 -0.366 -15.919 1.00 79.88 110 LEU A CA 1
ATOM 919 C C . LEU A 1 110 ? 13.828 0.406 -15.846 1.00 79.88 110 LEU A C 1
ATOM 921 O O . LEU A 1 110 ? 14.587 0.430 -16.812 1.00 79.88 110 LEU A O 1
ATOM 925 N N . PHE A 1 111 ? 14.079 1.076 -14.721 1.00 78.38 111 PHE A N 1
ATOM 926 C CA . PHE A 1 111 ? 15.138 2.076 -14.586 1.00 78.38 111 PHE A CA 1
ATOM 927 C C . PHE A 1 111 ? 16.034 1.816 -13.378 1.00 78.38 111 PHE A C 1
ATOM 929 O O . PHE A 1 111 ? 16.623 2.758 -12.848 1.00 78.38 111 PHE A O 1
ATOM 936 N N . LEU A 1 112 ? 16.177 0.551 -12.964 1.00 76.62 112 LEU A N 1
ATOM 937 C CA . LEU A 1 112 ? 17.080 0.140 -11.883 1.00 76.62 112 LEU A CA 1
ATOM 938 C C . LEU A 1 112 ? 18.482 0.803 -11.959 1.00 76.62 112 LEU A C 1
ATOM 940 O O . LEU A 1 112 ? 18.953 1.284 -10.928 1.00 76.62 112 LEU A O 1
ATOM 944 N N . PRO A 1 113 ? 19.120 0.946 -13.146 1.00 73.88 113 PRO A N 1
ATOM 945 C CA . PRO A 1 113 ? 20.434 1.591 -13.267 1.00 73.88 113 PRO A CA 1
ATOM 946 C C . PRO A 1 113 ? 20.433 3.112 -13.029 1.00 73.88 113 PRO A C 1
ATOM 948 O O . PRO A 1 113 ? 21.483 3.696 -12.788 1.00 73.88 113 PRO A O 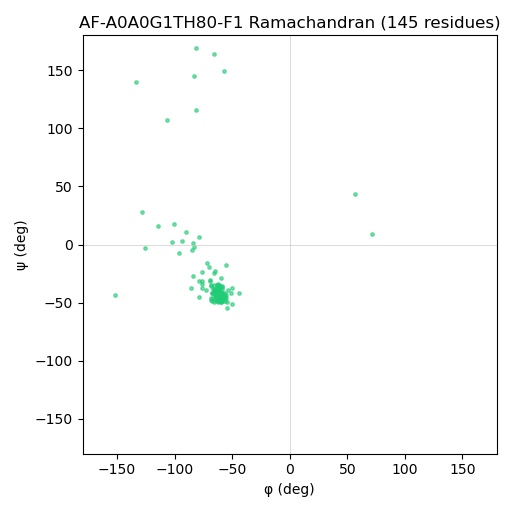1
ATOM 951 N N . GLN A 1 114 ? 19.275 3.773 -13.125 1.00 78.38 114 GLN A N 1
ATOM 952 C CA . GLN A 1 114 ? 19.118 5.237 -13.086 1.00 78.38 114 GLN A CA 1
ATOM 953 C C . GLN A 1 114 ? 18.338 5.710 -11.850 1.00 78.38 114 GLN A C 1
ATOM 955 O O . GLN A 1 114 ? 17.840 6.836 -11.800 1.00 78.38 114 GLN A O 1
ATOM 960 N N . ILE A 1 115 ? 18.202 4.849 -10.839 1.00 74.94 115 ILE A N 1
ATOM 961 C CA . ILE A 1 115 ? 17.421 5.142 -9.632 1.00 74.94 115 ILE A CA 1
ATOM 962 C C . ILE A 1 115 ? 17.944 6.387 -8.896 1.00 74.94 115 ILE A C 1
ATOM 964 O O . ILE A 1 115 ? 17.142 7.172 -8.394 1.00 74.94 115 ILE A O 1
ATOM 968 N N . PHE A 1 116 ? 19.263 6.597 -8.869 1.00 75.88 116 PHE A N 1
ATOM 969 C CA . PHE A 1 116 ? 19.899 7.680 -8.104 1.00 75.88 116 PHE A CA 1
ATOM 970 C C . PHE A 1 116 ? 20.200 8.945 -8.914 1.00 75.88 116 PHE A C 1
ATOM 972 O O . PHE A 1 116 ? 20.589 9.956 -8.340 1.00 75.88 116 PHE A O 1
ATOM 979 N N . THR A 1 117 ? 20.010 8.909 -10.232 1.00 83.69 117 THR A N 1
ATOM 980 C CA . THR A 1 117 ? 20.268 10.049 -11.129 1.00 83.69 117 THR A CA 1
ATOM 981 C C . THR A 1 117 ? 18.987 10.769 -11.556 1.00 83.69 117 THR A C 1
ATOM 983 O O . THR A 1 117 ? 19.029 11.715 -12.339 1.00 83.69 117 THR A O 1
ATOM 986 N N . GLY A 1 118 ? 17.834 10.323 -11.052 1.00 80.88 118 GLY A N 1
ATOM 987 C CA . GLY A 1 118 ? 16.535 10.919 -11.332 1.00 80.88 118 GLY A CA 1
ATOM 988 C C . GLY A 1 118 ? 16.213 12.162 -10.488 1.00 80.88 118 GLY A C 1
ATOM 989 O O . GLY A 1 118 ? 16.902 12.466 -9.515 1.00 80.88 118 GLY A O 1
ATOM 990 N N . PRO A 1 119 ? 15.139 12.895 -10.832 1.00 89.38 119 PRO A N 1
ATOM 991 C CA . PRO A 1 119 ? 14.665 14.041 -10.057 1.00 89.38 119 PRO A CA 1
ATOM 992 C C . PRO A 1 119 ? 14.342 13.692 -8.594 1.00 89.38 119 PRO A C 1
ATOM 994 O O . PRO A 1 119 ? 13.865 12.599 -8.285 1.00 89.38 119 PRO A O 1
ATOM 997 N N . LEU A 1 120 ? 14.529 14.670 -7.696 1.00 90.06 120 LEU A N 1
ATOM 998 C CA . LEU A 1 120 ? 14.463 14.505 -6.233 1.00 90.06 120 LEU A CA 1
ATOM 999 C C . LEU A 1 120 ? 13.201 13.794 -5.722 1.00 90.06 120 LEU A C 1
ATOM 1001 O O . LEU A 1 120 ? 13.280 12.994 -4.792 1.00 90.06 120 LEU A O 1
ATOM 1005 N N . PHE A 1 121 ? 12.037 14.034 -6.333 1.00 89.81 121 PHE A N 1
ATOM 1006 C CA . PHE A 1 121 ? 10.787 13.391 -5.909 1.00 89.81 121 PHE A CA 1
ATOM 1007 C C . PHE A 1 121 ? 10.847 11.857 -5.983 1.00 89.81 121 PHE A C 1
ATOM 1009 O O . PHE A 1 121 ? 10.190 11.173 -5.203 1.00 89.81 121 PHE A O 1
ATOM 1016 N N . GLN A 1 122 ? 11.647 11.302 -6.895 1.00 89.25 122 GLN A N 1
ATOM 1017 C CA . GLN A 1 122 ? 11.807 9.856 -7.057 1.00 89.25 122 GLN A CA 1
ATOM 1018 C C . GLN A 1 122 ? 12.690 9.274 -5.963 1.00 89.25 122 GLN A C 1
ATOM 1020 O O . GLN A 1 122 ? 12.394 8.200 -5.446 1.00 89.25 122 GLN A O 1
ATOM 1025 N N . ILE A 1 123 ? 13.727 10.016 -5.571 1.00 89.88 123 ILE A N 1
ATOM 1026 C CA . ILE A 1 123 ? 14.589 9.669 -4.443 1.00 89.88 123 ILE A CA 1
ATOM 1027 C C . ILE A 1 123 ? 13.752 9.656 -3.161 1.00 89.88 123 ILE A C 1
ATOM 1029 O O . ILE A 1 123 ? 13.771 8.672 -2.425 1.00 89.88 123 ILE A O 1
ATOM 1033 N N . PHE A 1 124 ? 12.933 10.688 -2.931 1.00 93.19 124 PHE A N 1
ATOM 1034 C CA . PHE A 1 124 ? 12.004 10.708 -1.797 1.00 93.19 124 PHE A CA 1
ATOM 1035 C C . PHE A 1 124 ? 10.976 9.575 -1.855 1.00 93.19 124 PHE A C 1
ATOM 1037 O O . PHE A 1 124 ? 10.669 8.976 -0.823 1.00 93.19 124 PHE A O 1
ATOM 1044 N N . GLY A 1 125 ? 10.481 9.235 -3.047 1.00 92.81 125 GLY A N 1
ATOM 1045 C CA . GLY A 1 125 ? 9.608 8.082 -3.251 1.00 92.81 125 GLY A CA 1
ATOM 1046 C C . GLY A 1 125 ? 10.275 6.762 -2.851 1.00 92.81 125 GLY A C 1
ATOM 1047 O O . GLY A 1 125 ? 9.671 5.965 -2.135 1.00 92.81 125 GLY A O 1
ATOM 1048 N N . LEU A 1 126 ? 11.536 6.553 -3.237 1.00 92.25 126 LEU A N 1
ATOM 1049 C CA . LEU A 1 126 ? 12.302 5.361 -2.869 1.00 92.25 126 LEU A CA 1
ATOM 1050 C C . LEU A 1 126 ? 12.584 5.301 -1.365 1.00 92.25 126 LEU A C 1
ATOM 1052 O O . LEU A 1 126 ? 12.373 4.260 -0.750 1.00 92.25 126 LEU A O 1
ATOM 1056 N N . ILE A 1 127 ? 13.014 6.412 -0.761 1.00 94.12 127 ILE A N 1
ATOM 1057 C CA . ILE A 1 127 ? 13.229 6.501 0.691 1.00 94.12 127 ILE A CA 1
ATOM 1058 C C . ILE A 1 127 ? 11.932 6.154 1.429 1.00 94.12 127 ILE A C 1
ATOM 1060 O O . ILE A 1 127 ? 11.940 5.352 2.362 1.00 94.12 127 ILE A O 1
ATOM 1064 N N . SER A 1 128 ? 10.802 6.698 0.974 1.00 95.50 128 SER A N 1
ATOM 1065 C CA . SER A 1 128 ? 9.488 6.396 1.547 1.00 95.50 128 SER A CA 1
ATOM 1066 C C . SER A 1 128 ? 9.148 4.910 1.423 1.00 95.50 128 SER A C 1
ATOM 1068 O O . SER A 1 128 ? 8.666 4.311 2.381 1.00 95.50 128 SER A O 1
ATOM 1070 N N . LEU A 1 129 ? 9.442 4.288 0.277 1.00 95.44 129 LEU A N 1
ATOM 1071 C CA . LEU A 1 129 ? 9.238 2.854 0.067 1.00 95.44 129 LEU A CA 1
ATOM 1072 C C . LEU A 1 129 ? 10.105 2.000 1.006 1.00 95.44 129 LEU A C 1
ATOM 1074 O O . LEU A 1 129 ? 9.611 1.015 1.550 1.00 95.44 129 LEU A O 1
ATOM 1078 N N . ILE A 1 130 ? 11.359 2.393 1.245 1.00 95.00 130 ILE A N 1
ATOM 1079 C CA . ILE A 1 130 ? 12.260 1.725 2.199 1.00 95.00 130 ILE A CA 1
ATOM 1080 C C . ILE A 1 130 ? 11.701 1.817 3.626 1.00 95.00 130 ILE A C 1
ATOM 1082 O O . ILE A 1 130 ? 11.654 0.816 4.340 1.00 95.00 130 ILE A O 1
ATOM 1086 N N . LEU A 1 131 ? 11.223 2.990 4.046 1.00 96.06 131 LEU A N 1
ATOM 1087 C CA . LEU A 1 131 ? 10.598 3.151 5.363 1.00 96.06 131 LEU A CA 1
ATOM 1088 C C . LEU A 1 131 ? 9.331 2.294 5.494 1.00 96.06 131 LEU A C 1
ATOM 1090 O O . LEU A 1 131 ? 9.147 1.604 6.500 1.00 96.06 131 LEU A O 1
ATOM 1094 N N . LEU A 1 132 ? 8.483 2.282 4.461 1.00 95.31 132 LEU A N 1
ATOM 1095 C CA . LEU A 1 132 ? 7.288 1.439 4.421 1.00 95.31 132 LEU A CA 1
ATOM 1096 C C . LEU A 1 132 ? 7.634 -0.054 4.459 1.00 95.31 132 LEU A C 1
ATOM 1098 O O . LEU A 1 132 ? 6.899 -0.819 5.078 1.00 95.31 132 LEU A O 1
ATOM 1102 N N . PHE A 1 133 ? 8.750 -0.473 3.862 1.00 94.62 133 PHE A N 1
ATOM 1103 C CA . PHE A 1 133 ? 9.219 -1.856 3.924 1.00 94.62 133 PHE A CA 1
ATOM 1104 C C . PHE A 1 133 ? 9.531 -2.293 5.362 1.00 94.62 133 PHE A C 1
ATOM 1106 O O . PHE A 1 133 ? 9.051 -3.337 5.803 1.00 94.62 133 PHE A O 1
ATOM 1113 N N . PHE A 1 134 ? 10.244 -1.478 6.144 1.00 93.81 134 PHE A N 1
ATOM 1114 C CA . PHE A 1 134 ? 10.489 -1.788 7.560 1.00 93.81 134 PHE A CA 1
ATOM 1115 C C . PHE A 1 134 ? 9.199 -1.802 8.392 1.00 93.81 134 PHE A C 1
ATOM 1117 O O . PHE A 1 134 ? 9.015 -2.667 9.255 1.00 93.81 134 PHE A O 1
ATOM 1124 N N . MET A 1 135 ? 8.264 -0.891 8.110 1.00 90.94 135 MET A N 1
ATOM 1125 C CA . MET A 1 135 ? 6.937 -0.916 8.736 1.00 90.94 135 MET A CA 1
ATOM 1126 C C . MET A 1 135 ? 6.146 -2.178 8.371 1.00 90.94 135 MET A C 1
ATOM 1128 O O . MET A 1 135 ? 5.440 -2.732 9.212 1.00 90.94 135 MET A O 1
ATOM 1132 N N . PHE A 1 136 ? 6.264 -2.650 7.131 1.00 92.38 136 PHE A N 1
ATOM 1133 C CA . PHE A 1 136 ? 5.636 -3.885 6.679 1.00 92.38 136 PHE A CA 1
ATOM 1134 C C . PHE A 1 136 ? 6.213 -5.102 7.409 1.00 92.38 136 PHE A C 1
ATOM 1136 O O . PHE A 1 136 ? 5.443 -5.895 7.951 1.00 92.38 136 PHE A O 1
ATOM 1143 N N . LEU A 1 137 ? 7.543 -5.212 7.504 1.00 88.19 137 LEU A N 1
ATOM 1144 C CA . LEU A 1 137 ? 8.209 -6.314 8.207 1.00 88.19 137 LEU A CA 1
ATOM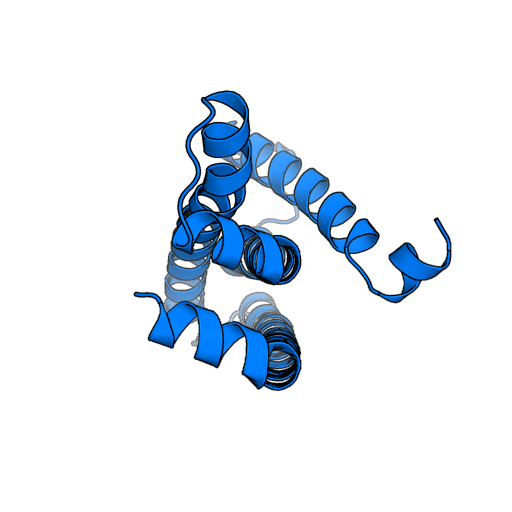 1145 C C . LEU A 1 137 ? 7.781 -6.406 9.678 1.00 88.19 137 LEU A C 1
ATOM 1147 O O . LEU A 1 137 ? 7.437 -7.484 10.162 1.00 88.19 137 LEU A O 1
ATOM 1151 N N . THR A 1 138 ? 7.734 -5.268 10.371 1.00 87.12 138 THR A N 1
ATOM 1152 C CA . THR A 1 138 ? 7.308 -5.194 11.783 1.00 87.12 138 THR A CA 1
ATOM 1153 C C . THR A 1 138 ? 5.802 -5.412 11.972 1.00 87.12 138 THR A C 1
ATOM 1155 O O . THR A 1 138 ? 5.348 -5.728 13.069 1.00 87.12 138 THR A O 1
ATOM 1158 N N . SER A 1 139 ? 5.011 -5.309 10.900 1.00 81.88 139 SER A N 1
ATOM 1159 C CA . SER A 1 139 ? 3.566 -5.561 10.898 1.00 81.88 139 SER A CA 1
ATOM 1160 C C . SER A 1 139 ? 3.197 -7.018 10.582 1.00 81.88 139 SER A C 1
ATOM 1162 O O . SER A 1 139 ? 2.018 -7.303 10.360 1.00 81.88 139 SER A O 1
ATOM 1164 N N . ASN A 1 140 ? 4.150 -7.956 10.552 1.00 73.38 140 ASN A N 1
ATOM 1165 C CA . ASN A 1 140 ? 3.881 -9.384 10.354 1.00 73.38 140 ASN A CA 1
ATOM 1166 C C . ASN A 1 140 ? 3.484 -10.089 11.671 1.00 73.38 140 ASN A C 1
ATOM 1168 O O . ASN A 1 140 ? 4.023 -9.771 12.729 1.00 73.38 140 ASN A O 1
ATOM 1172 N N . ASP A 1 141 ? 2.583 -11.081 11.613 1.00 67.81 141 ASP A N 1
ATOM 1173 C CA . ASP A 1 141 ? 2.103 -11.831 12.796 1.00 67.81 141 ASP A CA 1
ATOM 1174 C C . ASP A 1 141 ? 3.257 -12.527 13.528 1.00 67.81 141 ASP A C 1
ATOM 1176 O O . ASP A 1 141 ? 3.309 -12.554 14.755 1.00 67.81 141 ASP A O 1
ATOM 1180 N N . PHE A 1 142 ? 4.237 -13.016 12.766 1.00 58.16 142 PHE A N 1
ATOM 1181 C CA . PHE A 1 142 ? 5.447 -13.618 13.319 1.00 58.16 142 PHE A CA 1
ATOM 1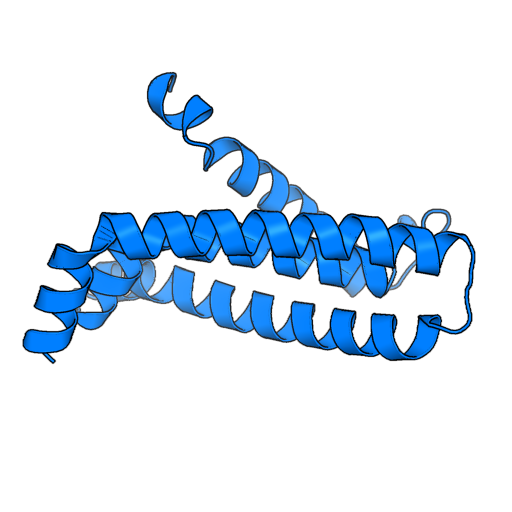182 C C . PHE A 1 142 ? 6.288 -12.626 14.138 1.00 58.16 142 PHE A C 1
ATOM 1184 O O . PHE A 1 142 ? 6.884 -13.007 15.142 1.00 58.16 142 PHE A O 1
ATOM 1191 N N . SER A 1 143 ? 6.313 -11.352 13.731 1.00 57.31 143 SER A N 1
ATOM 1192 C CA . SER A 1 143 ? 7.070 -10.305 14.421 1.00 57.31 143 SER A CA 1
ATOM 1193 C C . SER A 1 143 ? 6.376 -9.841 15.701 1.00 57.31 143 SER A C 1
ATOM 1195 O O . SER A 1 143 ? 7.063 -9.477 16.646 1.00 57.31 143 SER A O 1
ATOM 1197 N N . GLN A 1 144 ? 5.040 -9.860 15.756 1.00 58.34 144 GLN A N 1
ATOM 1198 C CA . GLN A 1 144 ? 4.288 -9.416 16.938 1.00 58.34 144 GLN A CA 1
ATOM 1199 C C . GLN A 1 144 ? 4.302 -10.423 18.091 1.00 58.34 144 GLN A C 1
ATOM 1201 O O . GLN A 1 144 ? 4.117 -10.035 19.234 1.00 58.34 144 GLN A O 1
ATOM 1206 N N . ASN A 1 145 ? 4.516 -11.707 17.805 1.00 59.47 145 ASN A N 1
ATOM 1207 C CA . ASN A 1 145 ? 4.567 -12.735 18.847 1.00 59.47 145 ASN A CA 1
ATOM 1208 C C . ASN A 1 145 ? 5.960 -12.866 19.496 1.00 59.47 145 ASN A C 1
ATOM 1210 O O . ASN A 1 145 ? 6.126 -13.675 20.406 1.00 59.47 145 ASN A O 1
ATOM 1214 N N . ARG A 1 146 ? 6.971 -12.135 19.001 1.00 53.22 146 ARG A N 1
ATOM 1215 C CA . ARG A 1 146 ? 8.380 -12.240 19.430 1.00 53.22 146 ARG A CA 1
ATOM 1216 C C . ARG A 1 146 ? 9.019 -10.917 19.882 1.00 53.22 146 ARG A C 1
ATOM 1218 O O . ARG A 1 146 ? 10.177 -10.947 20.289 1.00 53.22 146 ARG A O 1
ATOM 1225 N N . LEU A 1 147 ? 8.301 -9.798 19.798 1.00 48.75 147 LEU A N 1
ATOM 1226 C CA . LEU A 1 147 ? 8.703 -8.464 20.270 1.00 48.75 147 LEU A CA 1
ATOM 1227 C C . LEU A 1 147 ? 7.679 -7.969 21.288 1.00 48.75 147 LEU A C 1
ATOM 1229 O O . LEU A 1 147 ? 8.110 -7.366 22.291 1.00 48.75 147 LEU A O 1
#

Radius of gyration: 17.49 Å; Cα contacts (8 Å, |Δi|>4): 111; chains: 1; bounding box: 45×30×47 Å

Organism: NCBI:txid1618438

Nearest PDB structures (foldseek):
  7o3x-assembly1_E  TM=3.289E-01  e=8.683E+00  Synechocystis sp. PCC 6803 substr. Kazusa

pLDDT: mean 88.82, std 9.59, range [48.75, 98.12]

Foldseek 3Di:
DVVVLVVCVVCVVVVVVVLVVVLVVLVVCLVVLLVCVLVVHPCLVVLLVLLVVLLVLLVVLVVLLCVLVVCVVVVHDDSVSVSCVSCSLSSLLSSLSSLSSSCSSNPCSPPVVCQPVDDPVSVVSVVVSVVSVVSNVCSDPVNVVPD

Mean predicted aligned error: 5.25 Å

Sequence (147 aa):
MDDLFRIAIANRGRIIDFFKWFYLLLVLILLVGGRSIYFRDEQFTPLYQWGVWCGRIALVLYCITLIPGITKRLGIQHKLFSLIRIFRRYIGISVFLFALTHASFVRLILFLPQIFTGPLFQIFGLISLILLFFMFLTSNDFSQNRL